Protein AF-A0AAW1R4Z8-F1 (afdb_monomer)

Solvent-accessible surface area (backbone atoms only — not comparable to full-atom values): 6416 Å² total; per-residu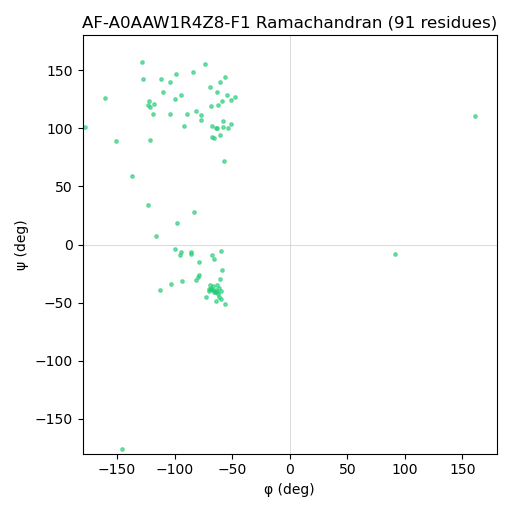e (Å²): 134,85,83,78,76,81,78,77,71,81,66,50,79,46,80,45,68,47,66,100,44,76,62,34,54,50,53,51,53,50,42,59,76,72,69,61,52,94,71,50,45,79,44,80,45,69,84,77,76,86,73,80,73,77,72,74,56,88,74,79,77,65,75,100,55,80,68,64,55,55,55,51,54,53,52,50,54,66,69,48,62,81,60,74,76,76,83,83,85,88,91,86,134

Foldseek 3Di:
DDPDDDPCPPAAEAEQEDDPDPVSVVVVVCCCVPPDDPRHHYHYDYDDDPDPPPPPPPVPPDDPPPPVVVVVVVVVCVVCVVVPPPPPDDDDD

Sequence (93 aa):
MADQGSSHTPTRTWVVPVDDSPASQRALIWTLETLFKEGDMVHLVHVTPEVEFEVMSPFSIYPAGGEEHAKQVAKARTLLSPLAGLFSTVASY

Organism: NCBI:txid41462

Mean predicted aligned error: 17.74 Å

InterPro domains:
  IPR006016 UspA [PF00582] (13-75)

Nearest PDB structures (foldseek):
  3hgm-assembly2_D  TM=4.875E-01  e=2.284E-01  Halomonas elongata
  6vjm-assembly1_B  TM=5.907E-01  e=8.034E+00  Homo sapiens
  1s2d-assembly1_A  TM=3.622E-01  e=3.081E+00  Lactobacillus helveticus
  5zyo-assembly2_D  TM=2.491E-01  e=3.533E+00  Escherichia coli K-12

pLDDT: mean 72.77, std 20.7, range [35.5, 98.62]

Radius of gyration: 30.38 Å; Cα contacts (8 Å, |Δi|>4): 39; chains: 1; bounding box: 73×32×72 Å

Secondary structure (DSSP, 8-state):
--------PPPPEEEEE--SSHHHHHHHHHIIIII--TT-EEEEE------------TTTT--S-HHHHHHHHHHHHHHHTTTTTSS------

Structure (mmCIF, N/CA/C/O backbone):
data_AF-A0AAW1R4Z8-F1
#
_entry.id   AF-A0AAW1R4Z8-F1
#
loop_
_atom_site.group_PDB
_atom_site.id
_atom_site.type_symbol
_atom_site.label_atom_id
_atom_site.label_alt_id
_atom_site.label_comp_id
_atom_site.label_asym_id
_atom_site.label_entity_id
_atom_site.label_seq_id
_atom_site.pdbx_PDB_ins_code
_atom_site.Cartn_x
_atom_site.Cartn_y
_atom_site.Cartn_z
_atom_site.occupancy
_atom_site.B_iso_or_equiv
_atom_site.auth_seq_id
_atom_site.auth_comp_id
_atom_site.auth_asym_id
_atom_site.auth_atom_id
_atom_site.pdbx_PDB_model_num
ATOM 1 N N . MET A 1 1 ? -22.927 -6.131 40.493 1.00 51.44 1 MET A N 1
ATOM 2 C CA . MET A 1 1 ? -21.779 -5.702 39.668 1.00 51.44 1 MET A CA 1
ATOM 3 C C . MET A 1 1 ? -22.078 -6.157 38.254 1.00 51.44 1 MET A C 1
ATOM 5 O O . MET A 1 1 ? -22.070 -7.354 38.017 1.00 51.44 1 MET A O 1
ATOM 9 N N . ALA A 1 2 ? -22.521 -5.240 37.394 1.00 53.84 2 ALA A N 1
ATOM 10 C CA . ALA A 1 2 ? -22.886 -5.561 36.019 1.00 53.84 2 ALA A CA 1
ATOM 11 C C . ALA A 1 2 ? -21.612 -5.609 35.171 1.00 53.84 2 ALA A C 1
ATOM 13 O O . ALA A 1 2 ? -20.925 -4.598 35.040 1.00 53.84 2 ALA A O 1
ATOM 14 N N . ASP A 1 3 ? -21.307 -6.795 34.657 1.00 64.38 3 ASP A N 1
ATOM 15 C CA . ASP A 1 3 ? -20.334 -7.018 33.595 1.00 64.38 3 ASP A CA 1
ATOM 16 C C . ASP A 1 3 ? -20.909 -6.394 32.315 1.00 64.38 3 ASP A C 1
ATOM 18 O O . ASP A 1 3 ? -21.890 -6.885 31.752 1.00 64.38 3 ASP A O 1
ATOM 22 N N . GLN A 1 4 ? -20.413 -5.210 31.946 1.00 54.69 4 GLN A N 1
ATOM 23 C CA . GLN A 1 4 ? -20.840 -4.531 30.727 1.00 54.69 4 GLN A CA 1
ATOM 24 C C . GLN A 1 4 ? -20.164 -5.214 29.542 1.00 54.69 4 GLN A C 1
ATOM 26 O O . GLN A 1 4 ? -18.948 -5.136 29.387 1.00 54.69 4 GLN A O 1
ATOM 31 N N . GLY A 1 5 ? -20.983 -5.890 28.733 1.00 52.88 5 GLY A N 1
ATOM 32 C CA . GLY A 1 5 ? -20.558 -6.630 27.555 1.00 52.88 5 GLY A CA 1
ATOM 33 C C . GLY A 1 5 ? -19.613 -5.821 26.674 1.00 52.88 5 GLY A C 1
ATOM 34 O O . GLY A 1 5 ? -19.921 -4.699 26.270 1.00 52.88 5 GLY A O 1
ATOM 35 N N . SER A 1 6 ? -18.465 -6.418 26.365 1.00 59.03 6 SER A N 1
ATOM 36 C CA . SER A 1 6 ? -17.551 -5.920 25.350 1.00 59.03 6 SER A CA 1
ATOM 37 C C . SER A 1 6 ? -18.303 -5.830 24.022 1.00 59.03 6 SER A C 1
ATOM 39 O O . SER A 1 6 ? -18.615 -6.833 23.379 1.00 59.03 6 SER A O 1
ATOM 41 N N . SER A 1 7 ? -18.636 -4.612 23.598 1.00 59.41 7 SER A N 1
ATOM 42 C CA . SER A 1 7 ? -19.130 -4.379 22.248 1.00 59.41 7 SER A CA 1
ATOM 43 C C . SER A 1 7 ? -17.973 -4.661 21.294 1.00 59.41 7 SER A C 1
ATOM 45 O O . SER A 1 7 ? -17.134 -3.793 21.048 1.00 59.41 7 SER A O 1
ATOM 47 N N . HIS A 1 8 ? -17.875 -5.895 20.801 1.00 60.09 8 HIS A N 1
ATOM 48 C CA . HIS A 1 8 ? -16.955 -6.226 19.724 1.00 60.09 8 HIS A CA 1
ATOM 49 C C . HIS A 1 8 ? -17.422 -5.489 18.471 1.00 60.09 8 HIS A C 1
ATOM 51 O O . HIS A 1 8 ? -18.259 -5.975 17.713 1.00 60.09 8 HIS A O 1
ATOM 57 N N . THR A 1 9 ? -16.898 -4.284 18.264 1.00 63.34 9 THR A N 1
ATOM 58 C CA . THR A 1 9 ? -16.960 -3.648 16.956 1.00 63.34 9 THR A CA 1
ATOM 59 C C . THR A 1 9 ? -16.174 -4.558 16.014 1.00 63.34 9 THR A C 1
ATOM 61 O O . THR A 1 9 ? -15.003 -4.828 16.298 1.00 63.34 9 THR A O 1
ATOM 64 N N . PRO A 1 10 ? -16.791 -5.101 14.951 1.00 69.25 10 PRO A N 1
ATOM 65 C CA . PRO A 1 10 ? -16.088 -5.988 14.039 1.00 69.25 10 PRO A CA 1
ATOM 66 C C . PRO A 1 10 ? -14.888 -5.245 13.453 1.00 69.25 10 PRO A C 1
ATOM 68 O O . PRO A 1 10 ? -15.036 -4.156 12.892 1.00 69.25 10 PRO A O 1
ATOM 71 N N . THR A 1 11 ? -13.700 -5.822 13.622 1.00 87.81 11 THR A N 1
ATOM 72 C CA . THR A 1 11 ? -12.460 -5.270 13.085 1.00 87.81 11 THR A CA 1
ATOM 73 C C . THR A 1 11 ? -12.502 -5.393 11.567 1.00 87.81 11 THR A C 1
ATOM 75 O O . THR A 1 11 ? -12.660 -6.483 11.013 1.00 87.81 11 THR A O 1
ATOM 78 N N . ARG A 1 12 ? -12.436 -4.260 10.865 1.00 94.38 12 ARG A N 1
ATOM 79 C CA . ARG A 1 12 ? -12.431 -4.256 9.399 1.00 94.38 12 ARG A CA 1
ATOM 80 C C . ARG A 1 12 ? -11.013 -4.491 8.913 1.00 94.38 12 ARG A C 1
ATOM 82 O O . ARG A 1 12 ? -10.046 -4.076 9.549 1.00 94.38 12 ARG A O 1
ATOM 89 N N . THR A 1 13 ? -10.891 -5.140 7.766 1.00 96.25 13 THR A N 1
ATOM 90 C CA . THR A 1 13 ? -9.597 -5.429 7.154 1.00 96.25 13 THR A CA 1
ATOM 91 C C . THR A 1 13 ? -9.545 -4.822 5.763 1.00 96.25 13 THR A C 1
ATOM 93 O O . THR A 1 13 ? -10.387 -5.119 4.917 1.00 96.25 13 THR A O 1
ATOM 96 N N . TRP A 1 14 ? -8.545 -3.976 5.536 1.00 96.50 14 TRP A N 1
ATOM 97 C CA . TRP A 1 14 ? -8.258 -3.338 4.259 1.00 96.50 14 TRP A CA 1
ATOM 98 C C . TRP A 1 14 ? -7.056 -4.008 3.605 1.00 96.50 14 TRP A C 1
ATOM 100 O O . TRP A 1 14 ? -6.076 -4.324 4.278 1.00 96.50 14 TRP A O 1
ATOM 110 N N . VAL A 1 15 ? -7.114 -4.192 2.290 1.00 97.75 15 VAL A N 1
ATOM 111 C CA . VAL A 1 15 ? -5.982 -4.667 1.490 1.00 97.75 15 VAL A CA 1
ATOM 112 C C . VAL A 1 15 ? -5.637 -3.580 0.485 1.00 97.75 15 VAL A C 1
ATOM 114 O O . VAL A 1 15 ? -6.488 -3.189 -0.312 1.00 97.75 15 VAL A O 1
ATOM 117 N N . VAL A 1 16 ? -4.401 -3.087 0.535 1.00 97.75 16 VAL A N 1
ATOM 118 C CA . VAL A 1 16 ? -3.906 -2.031 -0.354 1.00 97.75 16 VAL A CA 1
ATOM 119 C C . VAL A 1 16 ? -2.738 -2.587 -1.168 1.00 97.75 16 VAL A C 1
ATOM 121 O O . VAL A 1 16 ? -1.687 -2.885 -0.592 1.00 97.75 16 VAL A O 1
ATOM 124 N N . PRO A 1 17 ? -2.887 -2.761 -2.493 1.00 97.75 17 PRO A N 1
ATOM 125 C CA . PRO A 1 17 ? -1.767 -3.130 -3.341 1.00 97.75 17 PRO A CA 1
ATOM 126 C C . PRO A 1 17 ? -0.774 -1.965 -3.434 1.00 97.75 17 PRO A C 1
ATOM 128 O O . PRO A 1 17 ? -1.174 -0.812 -3.610 1.00 97.75 17 PRO A O 1
ATOM 131 N N . VAL A 1 18 ? 0.515 -2.270 -3.314 1.00 98.00 18 VAL A N 1
ATOM 132 C CA . VAL A 1 18 ? 1.605 -1.292 -3.364 1.00 98.00 18 VAL A CA 1
ATOM 133 C C . VAL A 1 18 ? 2.662 -1.697 -4.389 1.00 98.00 18 VAL A C 1
ATOM 135 O O . VAL A 1 18 ? 2.987 -2.873 -4.557 1.00 98.00 18 VAL A O 1
ATOM 138 N N . ASP A 1 19 ? 3.206 -0.703 -5.078 1.00 96.56 19 ASP A N 1
ATOM 139 C CA . ASP A 1 19 ? 4.305 -0.800 -6.040 1.00 96.56 19 ASP A CA 1
ATOM 140 C C . ASP A 1 19 ? 5.162 0.479 -5.963 1.00 96.56 19 ASP A C 1
ATOM 142 O O . ASP A 1 19 ? 4.905 1.341 -5.125 1.00 96.56 19 ASP A O 1
ATOM 146 N N . ASP A 1 20 ? 6.168 0.625 -6.827 1.00 96.38 20 ASP A N 1
ATOM 147 C CA . ASP A 1 20 ? 7.007 1.836 -6.889 1.00 96.38 20 ASP A CA 1
ATOM 148 C C . ASP A 1 20 ? 6.372 2.965 -7.732 1.00 96.38 20 ASP A C 1
ATOM 150 O O . ASP A 1 20 ? 7.052 3.768 -8.371 1.00 96.38 20 ASP A O 1
ATOM 154 N N . SER A 1 21 ? 5.038 3.013 -7.811 1.00 97.81 21 SER A N 1
ATOM 155 C CA . SER A 1 21 ? 4.335 4.050 -8.560 1.00 97.81 21 SER A CA 1
ATOM 156 C C . SER A 1 21 ? 3.836 5.178 -7.648 1.00 97.81 21 SER A C 1
ATOM 158 O O . SER A 1 21 ? 3.332 4.948 -6.546 1.00 97.81 21 SER A O 1
ATOM 160 N N . PRO A 1 22 ? 3.812 6.431 -8.138 1.00 98.06 22 PRO A N 1
ATOM 161 C CA . PRO A 1 22 ? 3.136 7.521 -7.435 1.00 98.06 22 PRO A CA 1
ATOM 162 C C . PRO A 1 22 ? 1.635 7.268 -7.210 1.00 98.06 22 PRO A C 1
ATOM 164 O O . PRO A 1 22 ? 1.012 7.912 -6.366 1.00 98.06 22 PRO A O 1
ATOM 167 N N . ALA A 1 23 ? 1.020 6.387 -8.006 1.00 98.00 23 ALA A N 1
ATOM 168 C CA . ALA A 1 23 ? -0.397 6.071 -7.896 1.00 98.00 23 ALA A CA 1
ATOM 169 C C . ALA A 1 23 ? -0.692 5.221 -6.656 1.00 98.00 23 ALA A C 1
ATOM 171 O O . ALA A 1 23 ? -1.617 5.558 -5.913 1.00 98.00 23 ALA A O 1
ATOM 172 N N . SER A 1 24 ? 0.107 4.185 -6.391 1.00 98.19 24 SER A N 1
ATOM 173 C CA . SER A 1 24 ? -0.063 3.357 -5.194 1.00 98.19 24 SER A CA 1
ATOM 174 C C . SER A 1 24 ? 0.227 4.142 -3.914 1.00 98.19 24 SER A C 1
ATOM 176 O O . SER A 1 24 ? -0.514 4.012 -2.940 1.00 98.19 24 SER A O 1
ATOM 178 N N . GLN A 1 25 ? 1.196 5.063 -3.942 1.00 98.38 25 GLN A N 1
ATOM 179 C CA . GLN A 1 25 ? 1.446 5.974 -2.824 1.00 98.38 25 GLN A CA 1
ATOM 180 C C . GLN A 1 25 ? 0.217 6.841 -2.503 1.00 98.38 25 GLN A C 1
ATOM 182 O O . GLN A 1 25 ? -0.190 6.936 -1.345 1.00 98.38 25 GLN A O 1
ATOM 187 N N . ARG A 1 26 ? -0.423 7.442 -3.518 1.00 98.62 26 ARG A N 1
ATOM 188 C CA . ARG A 1 26 ? -1.657 8.228 -3.325 1.00 98.62 26 ARG A CA 1
ATOM 189 C C . ARG A 1 26 ? -2.821 7.373 -2.827 1.00 98.62 26 ARG A C 1
ATOM 191 O O . ARG A 1 26 ? -3.578 7.834 -1.977 1.00 98.62 26 ARG A O 1
ATOM 198 N N . ALA A 1 27 ? -2.961 6.148 -3.332 1.00 98.00 27 ALA A N 1
ATOM 199 C CA . ALA A 1 27 ? -4.002 5.224 -2.888 1.00 98.00 27 ALA A CA 1
ATOM 200 C C . ALA A 1 27 ? -3.833 4.842 -1.409 1.00 98.00 27 ALA A C 1
ATOM 202 O O . ALA A 1 27 ? -4.813 4.822 -0.659 1.00 98.00 27 ALA A O 1
ATOM 203 N N . LEU A 1 28 ? -2.593 4.603 -0.973 1.00 98.31 28 LEU A N 1
ATOM 204 C CA . LEU A 1 28 ? -2.279 4.327 0.425 1.00 98.31 28 LEU A CA 1
ATOM 205 C C . LEU A 1 28 ? -2.600 5.527 1.321 1.00 98.31 28 LEU A C 1
ATOM 207 O O . LEU A 1 28 ? -3.301 5.360 2.316 1.00 98.31 28 LEU A O 1
ATOM 211 N N . ILE A 1 29 ? -2.152 6.730 0.944 1.00 98.44 29 ILE A N 1
ATOM 212 C CA . ILE A 1 29 ? -2.434 7.963 1.698 1.00 98.44 29 ILE A CA 1
ATOM 213 C C . ILE A 1 29 ? -3.943 8.156 1.851 1.00 98.44 29 ILE A C 1
ATOM 215 O O . ILE A 1 29 ? -4.436 8.277 2.968 1.00 98.44 29 ILE 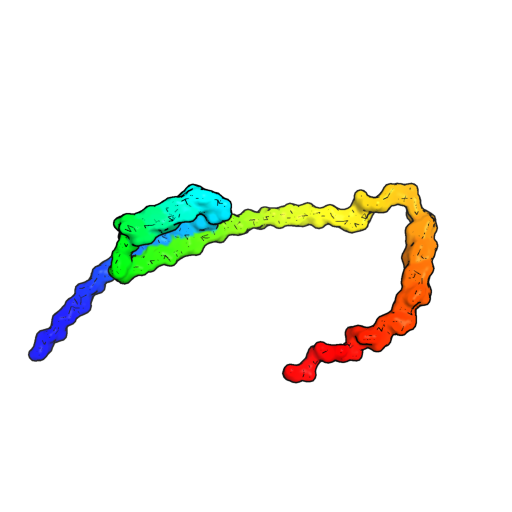A O 1
ATOM 219 N N . TRP A 1 30 ? -4.694 8.081 0.751 1.00 98.19 30 TRP A N 1
ATOM 220 C CA . TRP A 1 30 ? -6.144 8.241 0.794 1.00 98.19 30 TRP A CA 1
ATOM 221 C C . TRP A 1 30 ? -6.825 7.197 1.690 1.00 98.19 30 TRP A C 1
ATOM 223 O O . TRP A 1 30 ? -7.729 7.536 2.455 1.00 98.19 30 TRP A O 1
ATOM 233 N N . THR A 1 31 ? -6.368 5.941 1.642 1.00 97.94 31 THR A N 1
ATOM 234 C CA . THR A 1 31 ? -6.902 4.863 2.490 1.00 97.94 31 THR A CA 1
ATOM 235 C C . THR A 1 31 ? -6.699 5.174 3.973 1.00 97.94 31 THR A C 1
ATOM 237 O O . THR A 1 31 ? -7.636 5.037 4.763 1.00 97.94 31 THR A O 1
ATOM 240 N N . LEU A 1 32 ? -5.504 5.632 4.349 1.00 97.06 32 LEU A N 1
ATOM 241 C CA . LEU A 1 32 ? -5.168 5.968 5.734 1.00 97.06 32 LEU A CA 1
ATOM 242 C C . LEU A 1 32 ? -5.893 7.225 6.225 1.00 97.06 32 LEU A C 1
ATOM 244 O O . LEU A 1 32 ? -6.341 7.262 7.365 1.00 97.06 32 LEU A O 1
ATOM 248 N N . GLU A 1 33 ? -6.042 8.237 5.375 1.00 98.06 33 GLU A N 1
ATOM 249 C CA . GLU A 1 33 ? -6.675 9.503 5.758 1.00 98.06 33 GLU A CA 1
ATOM 250 C C . GLU A 1 33 ? -8.207 9.428 5.773 1.00 98.06 33 GLU A C 1
ATOM 252 O O . GLU A 1 33 ? -8.852 10.166 6.516 1.00 98.06 33 GLU A O 1
ATOM 257 N N . THR A 1 34 ? -8.802 8.548 4.962 1.00 97.75 34 THR A N 1
ATOM 258 C CA . THR A 1 34 ? -10.256 8.553 4.720 1.00 97.75 34 THR A CA 1
ATOM 259 C C . THR A 1 34 ? -10.974 7.334 5.291 1.00 97.75 34 THR A C 1
ATOM 261 O O . THR A 1 34 ? -12.100 7.453 5.779 1.00 97.75 34 THR A O 1
ATOM 264 N N . LEU A 1 35 ? -10.377 6.142 5.194 1.00 95.06 35 LEU A N 1
ATOM 265 C CA . LEU A 1 35 ? -11.072 4.884 5.497 1.00 95.06 35 LEU A CA 1
ATOM 266 C C . LEU A 1 35 ? -10.691 4.289 6.850 1.00 95.06 35 LEU A C 1
ATOM 268 O O . LEU A 1 35 ? -11.546 3.673 7.505 1.00 95.06 35 LEU A O 1
ATOM 272 N N . PHE A 1 36 ? -9.428 4.467 7.239 1.00 95.06 36 PHE A N 1
ATOM 273 C CA . PHE A 1 36 ? -8.872 3.903 8.458 1.00 95.06 36 PHE A CA 1
ATOM 274 C C . PHE A 1 36 ? -9.563 4.465 9.701 1.00 95.06 36 PHE A C 1
ATOM 276 O O . PHE A 1 36 ? -9.743 5.672 9.864 1.00 95.06 36 PHE A O 1
ATOM 283 N N . LYS A 1 37 ? -9.952 3.559 10.595 1.00 95.25 37 LYS A N 1
ATOM 284 C CA . LYS A 1 37 ? -10.439 3.869 11.938 1.00 95.25 37 LYS A CA 1
ATOM 285 C C . LYS A 1 37 ? -9.669 3.042 12.955 1.00 95.25 37 LYS A C 1
ATOM 287 O O . LYS A 1 37 ? -9.140 1.982 12.631 1.00 95.25 37 LYS A O 1
ATOM 292 N N . GLU A 1 38 ? -9.640 3.514 14.195 1.00 92.00 38 GLU A N 1
ATOM 293 C CA . GLU A 1 38 ? -9.065 2.753 15.301 1.00 92.00 38 GLU A CA 1
ATOM 294 C C . GLU A 1 38 ? -9.715 1.361 15.393 1.00 92.00 38 GLU A C 1
ATOM 296 O O . GLU A 1 38 ? -10.940 1.229 15.365 1.00 92.00 38 GLU A O 1
ATOM 301 N N . GLY A 1 39 ? -8.878 0.322 15.448 1.00 92.00 39 GLY A N 1
ATOM 302 C CA . GLY A 1 39 ? -9.305 -1.080 15.426 1.00 92.00 39 GLY A CA 1
ATOM 303 C C . GLY A 1 39 ? -9.374 -1.721 14.034 1.00 92.00 39 GLY A C 1
ATOM 304 O O . GLY A 1 39 ? -9.540 -2.938 13.945 1.00 92.00 39 GLY A O 1
ATOM 305 N N . ASP A 1 40 ? -9.214 -0.958 12.950 1.00 94.88 40 ASP A N 1
ATOM 306 C CA . ASP A 1 40 ? -9.040 -1.542 11.619 1.00 94.88 40 ASP A CA 1
ATOM 307 C C . ASP A 1 40 ? -7.639 -2.159 11.456 1.00 94.88 40 ASP A C 1
ATOM 309 O O . ASP A 1 40 ? -6.660 -1.725 12.066 1.00 94.88 40 ASP A O 1
ATOM 313 N N . MET A 1 41 ? -7.530 -3.131 10.551 1.00 95.81 41 MET A N 1
ATOM 314 C CA . MET A 1 41 ? -6.257 -3.667 10.067 1.00 95.81 41 MET A CA 1
ATOM 315 C C . MET A 1 41 ? -6.038 -3.290 8.604 1.00 95.81 41 MET A C 1
ATOM 317 O O . MET A 1 41 ? -6.971 -3.332 7.802 1.00 95.81 41 MET A O 1
ATOM 321 N N . VAL A 1 42 ? -4.794 -2.980 8.240 1.00 96.88 42 VAL A N 1
ATOM 322 C CA . VAL A 1 42 ? -4.399 -2.682 6.858 1.00 96.88 42 VAL A CA 1
ATOM 323 C C . VAL A 1 42 ? -3.277 -3.631 6.448 1.00 96.88 42 VAL A C 1
ATOM 325 O O . VAL A 1 42 ? -2.207 -3.629 7.052 1.00 96.88 42 VAL A O 1
ATOM 328 N N . HIS A 1 43 ? -3.512 -4.431 5.411 1.00 97.75 43 HIS A N 1
ATOM 329 C CA . HIS A 1 43 ? -2.499 -5.262 4.769 1.00 97.75 43 HIS A CA 1
ATOM 330 C C . HIS A 1 43 ? -2.000 -4.583 3.498 1.00 97.75 43 HIS A C 1
ATOM 332 O O . HIS A 1 43 ? -2.786 -4.260 2.607 1.00 97.75 43 HIS A O 1
ATOM 338 N N . LEU A 1 44 ? -0.686 -4.405 3.404 1.00 98.06 44 LEU A N 1
ATOM 339 C CA . LEU A 1 44 ? -0.027 -3.930 2.193 1.00 98.06 44 LEU A CA 1
ATOM 340 C C . LEU A 1 44 ? 0.452 -5.135 1.389 1.00 98.06 44 LEU A C 1
ATOM 342 O O . LEU A 1 44 ? 1.111 -6.017 1.940 1.00 98.06 44 LEU A O 1
ATOM 346 N N . VAL A 1 45 ? 0.115 -5.181 0.102 1.00 97.94 45 VAL A N 1
ATOM 347 C CA . VAL A 1 45 ? 0.456 -6.310 -0.774 1.00 97.94 45 VAL A CA 1
ATOM 348 C C . VAL A 1 45 ? 1.296 -5.814 -1.938 1.00 97.94 45 VAL A C 1
ATOM 350 O O . VAL A 1 45 ? 0.827 -5.023 -2.748 1.00 97.94 45 VAL A O 1
ATOM 353 N N . HIS A 1 46 ? 2.527 -6.305 -2.040 1.00 96.81 46 HIS A N 1
ATOM 354 C CA . HIS A 1 46 ? 3.388 -6.093 -3.198 1.00 96.81 46 HIS A CA 1
ATOM 355 C C . HIS A 1 46 ? 3.539 -7.409 -3.959 1.00 96.81 46 HIS A C 1
ATOM 357 O O . HIS A 1 46 ? 3.833 -8.439 -3.352 1.00 96.81 46 HIS A O 1
ATOM 363 N N . VAL A 1 47 ? 3.340 -7.380 -5.276 1.00 93.38 47 VAL A N 1
ATOM 364 C CA . VAL A 1 47 ? 3.545 -8.547 -6.141 1.00 93.38 47 VAL A CA 1
ATOM 365 C C . VAL A 1 47 ? 4.849 -8.353 -6.896 1.00 93.38 47 VAL A C 1
ATOM 367 O O . VAL A 1 47 ? 4.945 -7.488 -7.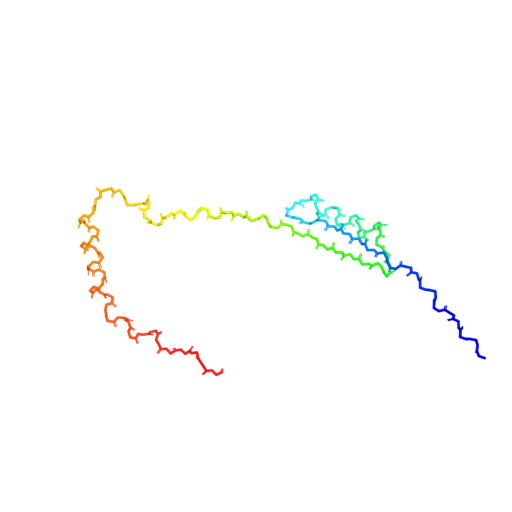763 1.00 93.38 47 VAL A O 1
ATOM 370 N N . THR A 1 48 ? 5.842 -9.178 -6.583 1.00 88.31 48 THR A N 1
ATOM 371 C CA . THR A 1 48 ? 7.057 -9.289 -7.387 1.00 88.31 48 THR A CA 1
ATOM 372 C C . THR A 1 48 ? 6.812 -10.366 -8.441 1.00 88.31 48 THR A C 1
ATOM 374 O O . THR A 1 48 ? 6.627 -11.524 -8.063 1.00 88.31 48 THR A O 1
ATOM 377 N N . PRO A 1 49 ? 6.742 -10.025 -9.741 1.00 82.12 49 PRO A N 1
ATOM 378 C CA . PRO A 1 49 ? 6.599 -11.042 -10.771 1.00 82.12 49 PRO A CA 1
ATOM 379 C C . PRO A 1 49 ? 7.806 -11.982 -10.724 1.00 82.12 49 PRO A C 1
ATOM 381 O O . PRO A 1 49 ? 8.939 -11.528 -10.544 1.00 82.12 49 PRO A O 1
ATOM 384 N N . GLU A 1 50 ? 7.571 -13.283 -10.901 1.00 80.19 50 GLU A N 1
ATOM 385 C CA . GLU A 1 50 ? 8.652 -14.214 -11.211 1.00 80.19 50 GLU A CA 1
ATOM 386 C C . GLU A 1 50 ? 9.222 -13.807 -12.567 1.00 80.19 50 GLU A C 1
ATOM 388 O O . GLU A 1 50 ? 8.639 -14.055 -1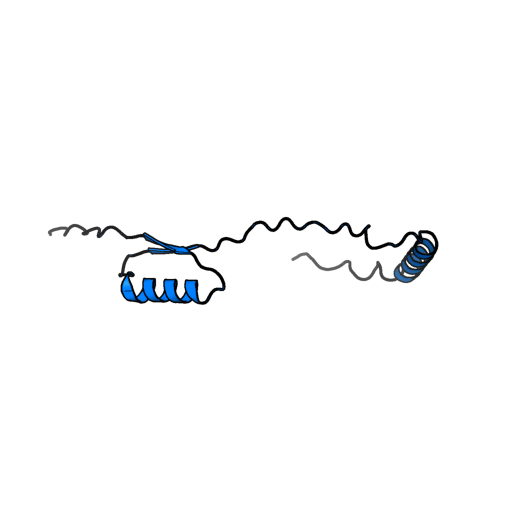3.621 1.00 80.19 50 GLU A O 1
ATOM 393 N N . VAL A 1 51 ? 10.346 -13.100 -12.535 1.00 72.44 51 VAL A N 1
ATOM 394 C CA . VAL A 1 51 ? 11.147 -12.905 -13.731 1.00 72.44 51 VAL A CA 1
ATOM 395 C C . VAL A 1 51 ? 11.879 -14.222 -13.920 1.00 72.44 51 VAL A C 1
ATOM 397 O O . VAL A 1 51 ? 12.781 -14.545 -13.143 1.00 72.44 51 VAL A O 1
ATOM 400 N N . GLU A 1 52 ? 11.472 -15.009 -14.915 1.00 65.88 52 GLU A N 1
ATOM 401 C CA . GLU A 1 52 ? 12.329 -16.070 -15.426 1.00 65.88 52 GLU A CA 1
ATOM 402 C C . GLU A 1 52 ? 13.616 -15.383 -15.880 1.00 65.88 52 GLU A C 1
ATOM 404 O O . GLU A 1 52 ? 13.668 -14.718 -16.915 1.00 65.88 52 GLU A O 1
ATOM 409 N N . PHE A 1 53 ? 14.659 -15.466 -15.056 1.00 58.91 53 PHE A N 1
ATOM 410 C CA . PHE A 1 53 ? 15.990 -15.160 -15.527 1.00 58.91 53 PHE A CA 1
ATOM 411 C C . PHE A 1 53 ? 16.271 -16.215 -16.590 1.00 58.91 53 PHE A C 1
ATOM 413 O O . PHE A 1 53 ? 16.612 -17.352 -16.259 1.00 58.91 53 PHE A O 1
ATOM 420 N N . GLU A 1 54 ? 16.126 -15.853 -17.868 1.00 60.16 54 GLU A N 1
ATOM 421 C CA . GLU A 1 54 ? 16.895 -16.519 -18.905 1.00 60.16 54 GLU A CA 1
ATOM 422 C C . GLU A 1 54 ? 18.341 -16.395 -18.442 1.00 60.16 54 GLU A C 1
ATOM 424 O O . GLU A 1 54 ? 18.963 -15.331 -18.509 1.00 60.16 54 GLU A O 1
ATOM 429 N N . VAL A 1 55 ? 18.853 -17.480 -17.864 1.00 59.44 55 VAL A N 1
ATOM 430 C CA . VAL A 1 55 ? 20.268 -17.636 -17.606 1.00 59.44 55 VAL A CA 1
ATOM 431 C C . VAL A 1 55 ? 20.879 -17.565 -18.992 1.00 59.44 55 VAL A C 1
ATOM 433 O O . VAL A 1 55 ? 20.906 -18.564 -19.711 1.00 59.44 55 VAL A O 1
ATOM 436 N N . MET A 1 56 ? 21.311 -16.369 -19.403 1.00 54.59 56 MET A N 1
ATOM 437 C CA . MET A 1 56 ? 22.221 -16.216 -20.522 1.00 54.59 56 MET A CA 1
ATOM 438 C C . MET A 1 56 ? 23.361 -17.161 -20.205 1.00 54.59 56 MET A C 1
ATOM 440 O O . MET A 1 56 ? 24.149 -16.925 -19.286 1.00 54.59 56 MET A O 1
ATOM 444 N N . SER A 1 57 ? 23.364 -18.293 -20.901 1.00 58.62 57 SER A N 1
ATOM 445 C CA . SER A 1 57 ? 24.374 -19.310 -20.725 1.00 58.62 57 SER A CA 1
ATOM 446 C C . SER A 1 57 ? 25.726 -18.607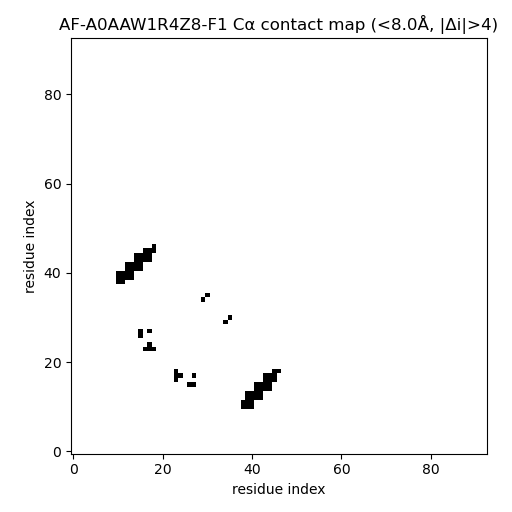 -20.828 1.00 58.62 57 SER A C 1
ATOM 448 O O . SER A 1 57 ? 25.989 -17.967 -21.854 1.00 58.62 57 SER A O 1
ATOM 450 N N . PRO A 1 58 ? 26.610 -18.716 -19.819 1.00 54.56 58 PRO A N 1
ATOM 451 C CA . PRO A 1 58 ? 27.946 -18.130 -19.896 1.00 54.56 58 PRO A CA 1
ATOM 452 C C . PRO A 1 58 ? 28.768 -18.698 -21.069 1.00 54.56 58 PRO A C 1
ATOM 454 O O . PRO A 1 58 ?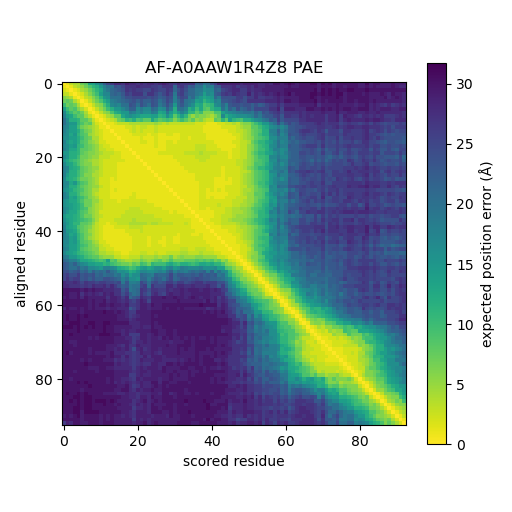 29.861 -18.214 -21.351 1.00 54.56 58 PRO A O 1
ATOM 457 N N . PHE A 1 59 ? 28.244 -19.696 -21.791 1.00 52.50 59 PHE A N 1
ATOM 458 C CA . PHE A 1 59 ? 28.850 -20.268 -22.986 1.00 52.50 59 PHE A CA 1
ATOM 459 C C . PHE A 1 59 ? 28.527 -19.528 -24.296 1.00 52.50 59 PHE A C 1
ATOM 461 O O . PHE A 1 59 ? 29.154 -19.840 -25.304 1.00 52.50 59 PHE A O 1
ATOM 468 N N . SER A 1 60 ? 27.622 -18.539 -24.321 1.00 51.88 60 SER A N 1
ATOM 469 C CA . SER A 1 60 ? 27.229 -17.848 -25.568 1.00 51.88 60 SER A CA 1
ATOM 470 C C . SER A 1 60 ? 27.936 -16.505 -25.828 1.00 51.88 60 SER A C 1
ATOM 472 O O . SER A 1 60 ? 27.464 -15.708 -26.636 1.00 51.88 60 SER A O 1
ATOM 474 N N . ILE A 1 61 ? 29.073 -16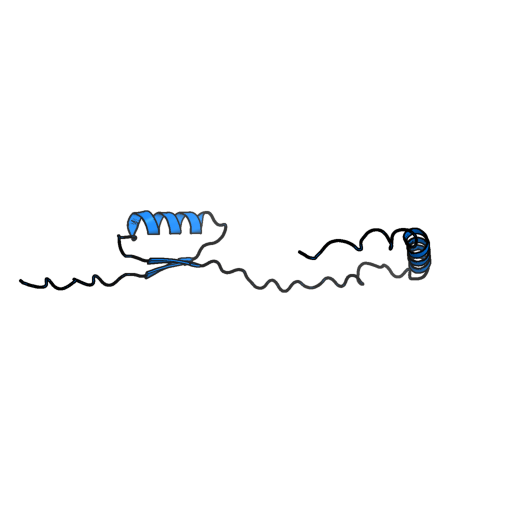.244 -25.173 1.00 50.94 61 ILE A N 1
ATOM 475 C CA . ILE A 1 61 ? 29.954 -15.089 -25.463 1.00 50.94 61 ILE A CA 1
ATOM 476 C C . ILE A 1 61 ? 31.343 -15.489 -25.970 1.00 50.94 61 ILE A C 1
ATOM 478 O O . ILE A 1 61 ? 32.192 -14.623 -26.172 1.00 50.94 61 ILE A O 1
ATOM 482 N N . TYR A 1 62 ? 31.583 -16.772 -26.251 1.00 50.94 62 TYR A N 1
ATOM 483 C CA . TYR A 1 62 ? 32.799 -17.175 -26.951 1.00 50.94 62 TYR A CA 1
ATOM 484 C C . TYR A 1 62 ? 32.548 -17.215 -28.461 1.00 50.94 62 TYR A C 1
ATOM 486 O O . TYR A 1 62 ? 31.955 -18.184 -28.942 1.00 50.94 62 TYR A O 1
ATOM 494 N N . PRO A 1 63 ? 32.988 -16.202 -29.243 1.00 48.00 63 PRO A N 1
ATOM 495 C CA . PRO A 1 63 ? 33.113 -16.389 -30.682 1.00 48.00 63 PRO A CA 1
ATOM 496 C C . PRO A 1 63 ? 34.030 -17.593 -30.923 1.00 48.00 63 PRO A C 1
ATOM 498 O O . PRO A 1 63 ? 34.955 -17.833 -30.148 1.00 48.00 63 PRO A O 1
ATOM 501 N N . ALA A 1 64 ? 33.738 -18.366 -31.966 1.00 53.91 64 ALA A N 1
ATOM 502 C CA . ALA A 1 64 ? 34.353 -19.646 -32.315 1.00 53.91 64 ALA A CA 1
ATOM 503 C C . ALA A 1 64 ? 35.893 -19.595 -32.508 1.00 53.91 64 ALA A C 1
ATOM 505 O O . ALA A 1 64 ? 36.399 -19.709 -33.619 1.00 53.91 64 ALA A O 1
ATOM 506 N N . GLY A 1 65 ? 36.646 -19.446 -31.416 1.00 55.03 65 GLY A N 1
ATOM 507 C CA . GLY A 1 65 ? 38.107 -19.350 -31.359 1.00 55.03 65 GLY A CA 1
ATOM 508 C C . GLY A 1 65 ? 38.663 -20.180 -30.200 1.00 55.03 65 GLY A C 1
ATOM 509 O O . GLY A 1 65 ? 39.276 -19.654 -29.274 1.00 55.03 65 GLY A O 1
ATOM 510 N N . GLY A 1 66 ? 38.391 -21.488 -30.218 1.00 56.12 66 GLY A N 1
ATOM 511 C CA . GLY A 1 66 ? 38.619 -22.411 -29.097 1.00 56.12 66 GLY A CA 1
ATOM 512 C C . GLY A 1 66 ? 40.078 -22.697 -28.705 1.00 56.12 66 GLY A C 1
ATOM 513 O O . GLY A 1 66 ? 40.300 -23.303 -27.661 1.00 56.12 66 GLY A O 1
ATOM 514 N N . GLU A 1 67 ? 41.086 -22.267 -29.469 1.00 58.19 67 GLU A N 1
ATOM 515 C CA . GLU A 1 67 ? 42.488 -22.616 -29.171 1.00 58.19 67 GLU A CA 1
ATOM 516 C C . GLU A 1 67 ? 43.242 -21.588 -28.316 1.00 58.19 67 GLU A C 1
ATOM 518 O O . GLU A 1 67 ? 44.111 -21.955 -27.519 1.00 58.19 67 GLU A O 1
ATOM 523 N N . GLU A 1 68 ? 42.925 -20.299 -28.430 1.00 58.88 68 GLU A N 1
ATOM 524 C CA . GLU A 1 68 ? 43.669 -19.254 -27.714 1.00 58.88 68 GLU A CA 1
ATOM 525 C C . GLU A 1 68 ? 43.201 -19.112 -26.258 1.00 58.88 68 GLU A C 1
ATOM 527 O O . GLU A 1 68 ? 44.000 -18.879 -25.346 1.00 58.88 68 GLU A O 1
ATOM 532 N N . HIS A 1 69 ? 41.919 -19.392 -26.013 1.00 53.38 69 HIS A N 1
ATOM 533 C CA . HIS A 1 69 ? 41.322 -19.356 -24.682 1.00 53.38 69 HIS A CA 1
ATOM 534 C C . HIS A 1 69 ? 41.850 -20.476 -23.770 1.00 53.38 69 HIS A C 1
ATOM 536 O O . HIS A 1 69 ? 42.138 -20.247 -22.594 1.00 53.38 69 HIS A O 1
ATOM 542 N N . ALA A 1 70 ? 42.077 -21.678 -24.314 1.00 60.03 70 ALA A N 1
ATOM 543 C CA . ALA A 1 70 ? 42.663 -22.788 -23.562 1.00 60.03 70 ALA A CA 1
ATOM 544 C C . ALA A 1 70 ? 44.077 -22.452 -23.051 1.00 60.03 70 ALA A C 1
ATOM 546 O O . ALA A 1 70 ? 44.427 -22.771 -21.911 1.00 60.03 70 ALA A O 1
ATOM 547 N N . LYS A 1 71 ? 44.871 -21.731 -23.856 1.00 61.59 71 LYS A N 1
ATOM 548 C CA . LYS A 1 71 ? 46.207 -21.260 -23.462 1.00 61.59 71 LYS A CA 1
ATOM 549 C C . LYS A 1 71 ? 46.137 -20.193 -22.366 1.00 61.59 71 LYS A C 1
ATOM 551 O O . LYS A 1 71 ? 46.955 -20.219 -21.446 1.00 61.59 71 LYS A O 1
ATOM 556 N N . GLN A 1 72 ? 45.154 -19.292 -22.417 1.00 60.16 72 GLN A N 1
ATOM 557 C CA . GLN A 1 72 ? 44.972 -18.265 -21.385 1.00 60.16 72 GLN A CA 1
ATOM 558 C C . GLN A 1 72 ? 44.484 -18.848 -20.050 1.00 60.16 72 GLN A C 1
ATOM 560 O O . GLN A 1 72 ? 45.022 -18.485 -19.004 1.00 60.16 72 GLN A O 1
ATOM 565 N N . VAL A 1 73 ? 43.561 -19.815 -20.068 1.00 60.41 73 VAL A N 1
ATOM 566 C CA . VAL A 1 73 ? 43.086 -20.502 -18.850 1.00 60.41 73 VAL A CA 1
ATOM 567 C C . VAL A 1 73 ? 44.193 -21.348 -18.217 1.00 60.41 73 VAL A C 1
ATOM 569 O O . VAL A 1 73 ? 44.354 -21.335 -16.995 1.00 60.41 73 VAL A O 1
ATOM 572 N N . ALA A 1 74 ? 45.012 -22.029 -19.024 1.00 64.44 74 ALA A N 1
ATOM 573 C CA . ALA A 1 74 ? 46.184 -22.748 -18.525 1.00 64.44 74 ALA A CA 1
ATOM 574 C C . ALA A 1 74 ? 47.199 -21.793 -17.870 1.00 64.44 74 ALA A C 1
ATOM 576 O O . ALA A 1 74 ? 47.689 -22.070 -16.777 1.00 64.44 74 ALA A O 1
ATOM 577 N N . LYS A 1 75 ? 47.456 -20.627 -18.480 1.00 63.38 75 LYS A N 1
ATOM 578 C CA . LYS A 1 75 ? 48.354 -19.603 -17.924 1.00 63.38 75 LYS A CA 1
ATOM 579 C C . LYS A 1 75 ? 47.817 -19.003 -16.618 1.00 63.38 75 LYS A C 1
ATOM 581 O O . LYS A 1 75 ? 48.584 -18.836 -15.674 1.00 63.38 75 LYS A O 1
ATOM 586 N N . ALA A 1 76 ? 46.513 -18.734 -16.535 1.00 57.88 76 ALA A N 1
ATOM 587 C CA . ALA A 1 76 ? 45.870 -18.224 -15.324 1.00 57.88 76 ALA A CA 1
ATOM 588 C C . ALA A 1 76 ? 45.908 -19.239 -14.166 1.00 57.88 76 ALA A C 1
ATOM 590 O O . ALA A 1 76 ? 46.224 -18.865 -13.038 1.00 57.88 76 ALA A O 1
ATOM 591 N N . ARG A 1 77 ? 45.681 -20.535 -14.436 1.00 56.97 77 ARG A N 1
ATOM 592 C CA . ARG A 1 77 ? 45.795 -21.596 -13.413 1.00 56.97 77 ARG A CA 1
ATOM 593 C C . ARG A 1 77 ? 47.216 -21.731 -12.864 1.00 56.97 77 ARG A C 1
ATOM 595 O O . ARG A 1 77 ? 47.373 -21.969 -11.671 1.00 56.97 77 ARG A O 1
ATOM 602 N N . THR A 1 78 ? 48.238 -21.528 -13.694 1.00 60.19 78 THR A N 1
ATOM 603 C CA . THR A 1 78 ? 49.640 -21.541 -13.243 1.00 60.19 78 THR A CA 1
ATOM 604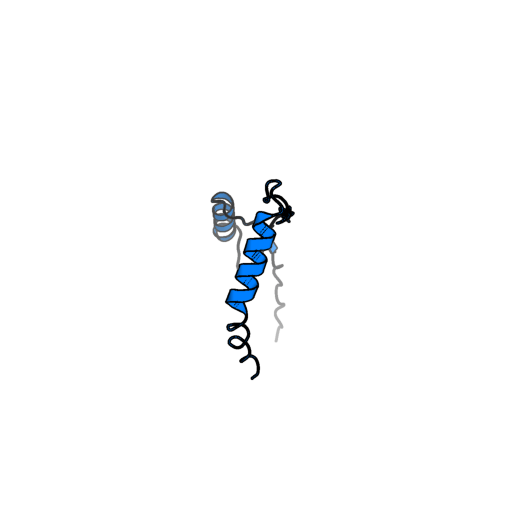 C C . THR A 1 78 ? 49.980 -20.336 -12.362 1.00 60.19 78 THR A C 1
ATOM 606 O O . THR A 1 78 ? 50.747 -20.480 -11.417 1.00 60.19 78 THR A O 1
ATOM 609 N N . LEU A 1 79 ? 49.398 -19.163 -12.631 1.00 59.06 79 LEU A N 1
ATOM 610 C CA . LEU A 1 79 ? 49.664 -17.936 -11.867 1.00 59.06 79 LEU A CA 1
ATOM 611 C C . LEU A 1 79 ? 48.918 -17.874 -10.525 1.00 59.06 79 LEU A C 1
ATOM 613 O O . LEU A 1 79 ? 49.382 -17.210 -9.603 1.00 59.06 79 LEU A O 1
ATOM 617 N N . LEU A 1 80 ? 47.782 -18.563 -10.404 1.00 56.44 80 LEU A N 1
ATOM 618 C CA . LEU A 1 80 ? 46.934 -18.532 -9.207 1.00 56.44 80 LEU A CA 1
ATOM 619 C C . LEU A 1 80 ? 47.209 -19.674 -8.214 1.00 56.44 80 LEU A C 1
ATOM 621 O O . LEU A 1 80 ? 46.672 -19.659 -7.107 1.00 56.44 80 LEU A O 1
ATOM 625 N N . SER A 1 81 ? 48.066 -20.639 -8.562 1.00 55.62 81 SER A N 1
ATOM 626 C CA . SER A 1 81 ? 48.412 -21.763 -7.680 1.00 55.62 81 SER A CA 1
ATOM 627 C C . SER A 1 81 ? 49.063 -21.374 -6.336 1.00 55.62 81 SER A C 1
ATOM 629 O O . SER A 1 81 ? 48.795 -22.080 -5.363 1.00 55.62 81 SER A O 1
ATOM 631 N N . PRO A 1 82 ? 49.817 -20.260 -6.185 1.00 55.12 82 PRO A N 1
ATOM 632 C CA . PRO A 1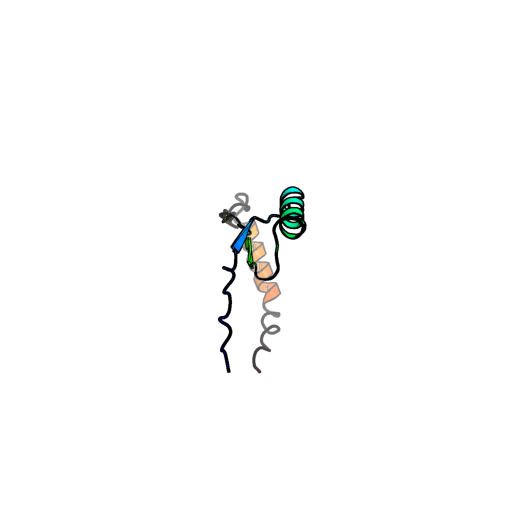 82 ? 50.368 -19.883 -4.879 1.00 55.12 82 PRO A CA 1
ATOM 633 C C . PRO A 1 82 ? 49.352 -19.209 -3.940 1.00 55.12 82 PRO A C 1
ATOM 635 O O . PRO A 1 82 ? 49.614 -19.095 -2.747 1.00 55.12 82 PRO A O 1
ATOM 638 N N . LEU A 1 83 ? 48.201 -18.744 -4.449 1.00 54.62 83 LEU A N 1
ATOM 639 C CA . LEU A 1 83 ? 47.220 -17.956 -3.680 1.00 54.62 83 LEU A CA 1
ATOM 640 C C . LEU A 1 83 ? 46.083 -18.792 -3.071 1.00 54.62 83 LEU A C 1
ATOM 642 O O . LEU A 1 83 ? 45.343 -18.292 -2.226 1.00 54.62 83 LEU A O 1
ATOM 646 N N . ALA A 1 84 ? 45.968 -20.073 -3.430 1.00 52.09 84 ALA A N 1
ATOM 647 C CA . ALA A 1 84 ? 44.943 -20.972 -2.890 1.00 52.09 84 ALA A CA 1
ATOM 648 C C . ALA A 1 84 ? 45.094 -21.257 -1.377 1.00 52.09 84 ALA A C 1
ATOM 650 O O . ALA A 1 84 ? 44.171 -21.778 -0.759 1.00 52.09 84 ALA A O 1
ATOM 651 N N . GLY A 1 85 ? 46.229 -20.894 -0.767 1.00 50.78 85 GLY A N 1
ATOM 652 C CA . GLY A 1 85 ? 46.475 -21.061 0.668 1.00 50.78 85 GLY A CA 1
ATOM 653 C C . GLY A 1 85 ? 45.961 -19.932 1.572 1.00 50.78 85 GLY A C 1
ATOM 654 O O . GLY A 1 85 ? 46.057 -20.076 2.787 1.00 50.78 85 GLY A O 1
ATOM 655 N N . LEU A 1 86 ? 45.441 -18.816 1.035 1.00 52.41 86 LEU A N 1
ATOM 656 C CA . LEU A 1 86 ? 45.170 -17.612 1.845 1.00 52.41 86 LEU A CA 1
ATOM 657 C C . LEU A 1 86 ? 43.711 -17.408 2.302 1.00 52.41 86 LEU A C 1
ATOM 659 O O . LEU A 1 86 ? 43.457 -16.474 3.055 1.00 52.41 86 LEU A O 1
ATOM 663 N N . PHE A 1 87 ? 42.755 -18.254 1.897 1.00 46.84 87 PHE A N 1
ATOM 664 C CA . PHE A 1 87 ? 41.322 -18.064 2.210 1.00 46.84 87 PHE A CA 1
ATOM 665 C C . PHE A 1 87 ? 40.666 -19.239 2.949 1.00 46.84 87 PHE A C 1
ATOM 667 O O . PHE A 1 87 ? 39.485 -19.521 2.767 1.00 46.84 87 PHE A O 1
ATOM 674 N N . SER A 1 88 ? 41.406 -19.921 3.821 1.00 49.69 88 SER A N 1
ATOM 675 C CA . SER A 1 88 ? 40.825 -20.888 4.758 1.00 49.69 88 SER A CA 1
ATOM 676 C C . SER A 1 88 ? 41.156 -20.471 6.185 1.00 49.69 88 SER A C 1
ATOM 678 O O . SER A 1 88 ? 42.214 -20.861 6.669 1.00 49.69 88 SER A O 1
ATOM 680 N N . THR A 1 89 ? 40.285 -19.662 6.807 1.00 44.78 89 THR A N 1
ATOM 681 C CA . THR A 1 89 ? 40.037 -19.419 8.259 1.00 44.78 89 THR A CA 1
ATOM 682 C C . THR A 1 89 ? 39.302 -18.062 8.314 1.00 44.78 89 THR A C 1
ATOM 684 O O . THR A 1 89 ? 39.860 -17.071 7.869 1.00 44.78 89 THR A O 1
ATOM 687 N N . VAL A 1 90 ? 38.018 -17.913 8.663 1.00 41.69 90 VAL A N 1
ATOM 688 C CA . VAL A 1 90 ? 37.349 -18.198 9.943 1.00 41.69 90 VAL A CA 1
ATOM 689 C C . VAL A 1 90 ? 35.834 -18.330 9.694 1.00 41.69 90 VAL A C 1
ATOM 691 O O . VAL A 1 90 ? 35.211 -17.396 9.198 1.00 41.69 90 VAL A O 1
ATOM 694 N N . ALA A 1 91 ? 35.230 -19.441 10.110 1.00 35.50 91 ALA A N 1
ATOM 695 C CA . ALA A 1 91 ? 33.815 -19.501 10.479 1.00 35.50 91 ALA A CA 1
ATOM 696 C C . ALA A 1 91 ? 33.647 -20.602 11.531 1.00 35.50 91 ALA A C 1
ATOM 698 O O . ALA A 1 91 ? 33.471 -21.766 11.185 1.00 35.50 91 ALA A O 1
ATOM 699 N N . SER A 1 92 ? 33.799 -20.238 12.806 1.00 39.78 92 SER A N 1
ATOM 700 C CA . SER A 1 92 ? 33.245 -20.924 13.986 1.00 39.78 92 SER A CA 1
ATOM 701 C C . SER A 1 92 ? 33.635 -20.127 15.230 1.00 39.78 92 SER A C 1
ATOM 703 O O . SER A 1 92 ? 34.795 -20.173 15.632 1.00 39.78 92 SER A O 1
ATOM 705 N N . TYR A 1 93 ? 32.704 -19.333 15.755 1.00 41.69 93 TYR A N 1
ATOM 706 C CA . TYR A 1 93 ? 32.167 -19.399 17.123 1.00 41.69 93 TYR A CA 1
ATOM 707 C C . TYR A 1 93 ? 31.077 -18.338 17.280 1.00 41.69 93 TYR A C 1
ATOM 709 O O . TYR A 1 93 ? 31.312 -17.189 16.844 1.00 41.69 93 TYR A O 1
#